Protein AF-A0A9Q8SZ50-F1 (afdb_monomer_lite)

Secondary structure (DSSP, 8-state):
---TT-TT--SS-HHHHHHHHHHHTT-HHHHHHHHHHHHHHHTT----HHHHHHHHHH-HHHHHHHHHHHHHHHS------------TT-----

InterPro domains:
  IPR006461 PLAC8 motif-containing protein [PF04749] (16-70)
  IPR006461 PLAC8 motif-containing protein [PTHR15907] (17-75)
  IPR006461 PLAC8 motif-containing protein [TIGR01571] (16-72)

pLDDT: mean 81.91, std 16.15, range [37.34, 95.44]

Structure (mmCIF, N/CA/C/O backbone):
data_AF-A0A9Q8SZ50-F1
#
_entry.id   AF-A0A9Q8SZ50-F1
#
loop_
_atom_site.group_PDB
_atom_site.id
_atom_site.type_symbol
_atom_site.label_atom_id
_atom_site.label_alt_id
_atom_site.label_comp_id
_atom_site.label_asym_id
_atom_site.label_entity_id
_atom_site.label_seq_id
_atom_site.pdbx_PDB_ins_code
_atom_site.Cartn_x
_atom_site.Cartn_y
_atom_site.Cartn_z
_atom_site.occupancy
_atom_site.B_iso_or_equiv
_atom_site.auth_seq_id
_atom_site.auth_comp_id
_atom_site.auth_asym_id
_atom_site.auth_atom_id
_atom_site.pdbx_PDB_model_num
ATOM 1 N N . MET A 1 1 ? 1.401 -0.891 12.956 1.00 61.22 1 MET A N 1
ATOM 2 C CA . MET A 1 1 ? 0.296 -0.061 12.426 1.00 61.22 1 MET A CA 1
ATOM 3 C C . MET A 1 1 ? 0.061 1.073 13.404 1.00 61.22 1 MET A C 1
ATOM 5 O O . MET A 1 1 ? 0.128 0.799 14.595 1.00 61.22 1 MET A O 1
ATOM 9 N N . ARG A 1 2 ? -0.104 2.315 12.937 1.00 68.31 2 ARG A N 1
ATOM 10 C CA . ARG A 1 2 ? -0.307 3.466 13.833 1.00 68.31 2 ARG A CA 1
ATOM 11 C C . ARG A 1 2 ? -1.711 3.468 14.415 1.00 68.31 2 ARG A C 1
ATOM 13 O O . ARG A 1 2 ? -2.599 2.834 13.849 1.00 68.31 2 ARG A O 1
ATOM 20 N N . ASP A 1 3 ? -1.862 4.167 15.532 1.00 70.69 3 ASP A N 1
ATOM 21 C CA . ASP A 1 3 ? -3.161 4.450 16.122 1.00 70.69 3 ASP A CA 1
ATOM 22 C C . ASP A 1 3 ? 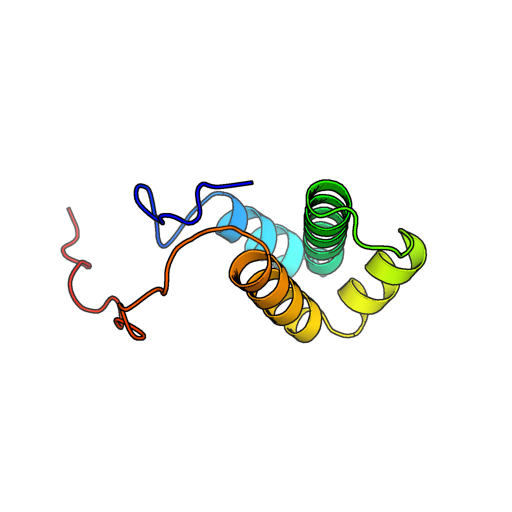-3.980 5.340 15.164 1.00 70.69 3 ASP A C 1
ATOM 24 O O . ASP A 1 3 ? -3.543 6.443 14.826 1.00 70.69 3 ASP A O 1
ATOM 28 N N . PRO A 1 4 ? -5.134 4.875 14.674 1.00 68.62 4 PRO A N 1
ATOM 29 C CA . PRO A 1 4 ? -5.999 5.635 13.780 1.00 68.62 4 PRO A CA 1
ATOM 30 C C . PRO A 1 4 ? -6.902 6.634 14.519 1.00 68.62 4 PRO A C 1
ATOM 32 O O . PRO A 1 4 ? -7.642 7.351 13.859 1.00 68.62 4 PRO A O 1
ATOM 35 N N . SER A 1 5 ? -6.797 6.771 15.852 1.00 72.38 5 SER A N 1
ATOM 36 C CA . SER A 1 5 ? -7.299 7.972 16.542 1.00 72.38 5 SER A CA 1
ATOM 37 C C . SER A 1 5 ? -6.602 9.258 16.064 1.00 72.38 5 SER A C 1
ATOM 39 O O . SER A 1 5 ? -7.052 10.355 16.388 1.00 72.38 5 SER A O 1
ATOM 41 N N . LEU A 1 6 ? -5.495 9.123 15.310 1.00 72.94 6 LEU A N 1
ATOM 42 C CA . LEU A 1 6 ? -4.663 10.212 14.789 1.00 72.94 6 LEU A CA 1
ATOM 43 C C . LEU A 1 6 ? -4.176 11.179 15.883 1.00 72.94 6 LEU A C 1
ATOM 45 O O . LEU A 1 6 ? -3.762 12.296 15.582 1.00 72.94 6 LEU A O 1
ATOM 49 N N . SER A 1 7 ? -4.179 10.739 17.145 1.00 76.56 7 SER A N 1
ATOM 50 C CA . SER A 1 7 ? -3.775 11.537 18.307 1.00 76.56 7 SER A CA 1
ATOM 51 C C . SER A 1 7 ? -2.317 12.011 18.245 1.00 76.56 7 SER A C 1
ATOM 53 O O . SER A 1 7 ? -2.012 13.092 18.738 1.00 76.56 7 SER A O 1
ATOM 55 N N . ASP A 1 8 ? -1.444 11.245 17.584 1.00 78.00 8 ASP A N 1
ATOM 56 C CA . ASP A 1 8 ? -0.036 11.575 17.306 1.00 78.00 8 ASP A CA 1
ATOM 57 C C . ASP A 1 8 ? 0.215 11.725 15.791 1.00 78.00 8 ASP A C 1
ATOM 59 O O . ASP A 1 8 ? 1.181 11.215 15.214 1.00 78.00 8 ASP A O 1
ATOM 63 N N . TYR A 1 9 ? -0.732 12.345 15.082 1.00 80.62 9 TYR A N 1
ATOM 64 C CA . TYR A 1 9 ? -0.580 12.592 13.653 1.00 80.62 9 TYR A CA 1
ATOM 65 C C . TYR A 1 9 ? 0.529 13.619 13.384 1.00 80.62 9 TYR A C 1
ATOM 67 O O . TYR A 1 9 ? 0.501 14.743 13.879 1.00 80.62 9 TYR A O 1
ATOM 75 N N . SER A 1 10 ? 1.457 13.252 12.498 1.00 82.88 10 SER A N 1
ATOM 76 C CA . SER A 1 10 ? 2.434 14.167 11.908 1.00 82.88 10 SER A CA 1
ATOM 77 C C . SER A 1 10 ? 2.299 14.174 10.378 1.00 82.88 10 SER A C 1
ATOM 79 O O . SER A 1 10 ? 2.299 13.084 9.780 1.00 82.88 10 SER A O 1
ATOM 81 N N . PRO A 1 11 ? 2.259 15.361 9.729 1.00 80.19 11 PRO A N 1
ATOM 82 C CA . PRO A 1 11 ? 2.179 15.491 8.270 1.00 80.19 11 PRO A CA 1
ATOM 83 C C . PRO A 1 11 ? 3.346 14.824 7.536 1.00 80.19 11 PRO A C 1
ATOM 85 O O . PRO A 1 11 ? 3.176 14.290 6.443 1.00 80.19 11 PRO A O 1
ATOM 88 N N . ILE A 1 12 ? 4.535 14.842 8.145 1.00 86.06 12 ILE A N 1
ATOM 89 C CA . ILE A 1 12 ? 5.735 14.184 7.630 1.00 86.06 12 ILE A CA 1
ATOM 90 C C . ILE A 1 12 ? 6.197 13.189 8.686 1.00 86.06 12 ILE A C 1
ATOM 92 O O . ILE A 1 12 ? 6.620 13.548 9.783 1.00 86.06 12 ILE A O 1
ATOM 96 N N . ASN A 1 13 ? 6.096 11.911 8.352 1.00 86.88 13 ASN A N 1
ATOM 97 C CA . ASN A 1 13 ? 6.396 10.809 9.256 1.00 86.88 13 ASN A CA 1
ATOM 98 C C . A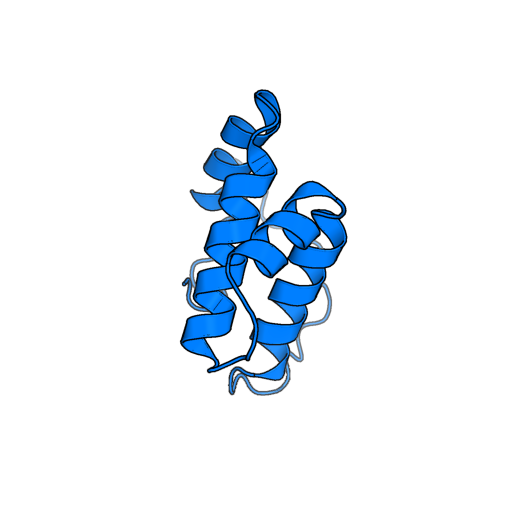SN A 1 13 ? 7.231 9.738 8.542 1.00 86.88 13 ASN A C 1
ATOM 100 O O . ASN A 1 13 ? 7.525 9.848 7.351 1.00 86.88 13 ASN A O 1
ATOM 104 N N . GLY A 1 14 ? 7.603 8.677 9.262 1.00 88.06 14 GLY A N 1
ATOM 105 C CA . GLY A 1 14 ? 8.432 7.604 8.706 1.00 88.06 14 GLY A CA 1
ATOM 106 C C . GLY A 1 14 ? 7.870 6.989 7.417 1.00 88.06 14 GLY A C 1
ATOM 107 O O . GLY A 1 14 ? 8.632 6.698 6.503 1.00 88.06 14 GLY A O 1
ATOM 108 N N . ASP A 1 15 ? 6.545 6.876 7.287 1.00 88.75 15 ASP A N 1
ATOM 109 C CA . ASP A 1 15 ? 5.925 6.329 6.071 1.00 88.75 15 ASP A CA 1
ATOM 110 C C . ASP A 1 15 ? 6.079 7.295 4.879 1.00 88.75 15 ASP A C 1
ATOM 112 O O . ASP A 1 15 ? 6.311 6.833 3.763 1.00 88.75 15 ASP A O 1
ATOM 116 N N . CYS A 1 16 ? 6.049 8.617 5.108 1.00 87.69 16 CYS A N 1
ATOM 117 C CA . CYS A 1 16 ? 6.310 9.638 4.084 1.00 87.69 16 CYS A CA 1
ATOM 118 C C . CYS A 1 16 ? 7.735 9.526 3.530 1.00 87.69 16 CYS A C 1
ATOM 120 O O . CYS A 1 16 ? 7.930 9.550 2.314 1.00 87.69 16 CYS A O 1
ATOM 122 N N . PHE A 1 17 ? 8.731 9.367 4.406 1.00 92.69 17 PHE A N 1
ATOM 123 C CA . PHE A 1 17 ? 10.121 9.182 3.984 1.00 92.69 17 PHE A CA 1
ATOM 124 C C . PHE A 1 17 ? 10.310 7.865 3.237 1.00 92.69 17 PHE A C 1
ATOM 126 O O . PHE A 1 17 ? 10.940 7.852 2.183 1.00 92.69 17 PHE A O 1
ATOM 133 N N . MET A 1 18 ? 9.726 6.773 3.735 1.00 92.12 18 MET A N 1
ATOM 134 C CA . MET A 1 18 ? 9.843 5.456 3.106 1.00 92.12 18 MET A CA 1
ATOM 135 C C . MET A 1 18 ? 9.228 5.437 1.708 1.00 92.12 18 MET A C 1
ATOM 137 O O . MET A 1 18 ? 9.872 4.975 0.767 1.00 92.12 18 MET A O 1
ATOM 141 N N . ILE A 1 19 ? 8.015 5.975 1.542 1.00 90.94 19 ILE A N 1
ATOM 142 C CA . ILE A 1 19 ? 7.366 5.995 0.229 1.00 90.94 19 ILE A CA 1
ATOM 143 C C . ILE A 1 19 ? 8.048 6.969 -0.733 1.00 90.94 19 ILE A C 1
ATOM 145 O O . ILE A 1 19 ? 8.179 6.649 -1.911 1.00 90.94 19 ILE A O 1
ATOM 149 N N . SER A 1 20 ? 8.557 8.105 -0.243 1.00 92.44 20 SER A N 1
ATOM 150 C CA . SER A 1 20 ? 9.298 9.065 -1.072 1.00 92.44 20 SER A CA 1
ATOM 151 C C . SER A 1 20 ? 10.643 8.497 -1.526 1.00 92.44 20 SER A C 1
ATOM 153 O O . SER A 1 20 ? 10.971 8.556 -2.710 1.00 92.44 20 SER A O 1
ATOM 155 N N . ALA A 1 21 ? 11.411 7.893 -0.614 1.00 94.62 21 ALA A N 1
ATOM 156 C CA . ALA A 1 21 ? 12.716 7.312 -0.920 1.00 94.62 21 ALA A CA 1
ATOM 157 C C . ALA A 1 21 ? 12.593 6.115 -1.873 1.00 94.62 21 ALA A C 1
ATOM 159 O O . ALA A 1 21 ? 13.262 6.075 -2.904 1.00 94.62 21 ALA A O 1
ATOM 160 N N . LEU A 1 22 ? 11.698 5.167 -1.573 1.00 93.56 22 LEU A N 1
ATOM 161 C CA . LEU A 1 22 ? 11.477 3.999 -2.428 1.00 93.56 22 LEU A CA 1
ATOM 162 C C . LEU A 1 22 ? 10.806 4.386 -3.749 1.00 93.56 22 LEU A C 1
ATOM 164 O O . LEU A 1 22 ? 11.143 3.832 -4.792 1.00 93.56 22 LEU A O 1
ATOM 168 N N . GLY A 1 23 ? 9.895 5.360 -3.736 1.00 92.50 23 GLY A N 1
ATOM 169 C CA . GLY A 1 23 ? 9.270 5.903 -4.941 1.00 92.50 23 GLY A CA 1
ATOM 170 C C . GLY A 1 23 ? 10.274 6.558 -5.890 1.00 92.50 23 GLY A C 1
ATOM 171 O O . GLY A 1 23 ? 10.199 6.326 -7.093 1.00 92.50 23 GLY A O 1
ATOM 172 N N . SER A 1 24 ? 11.268 7.278 -5.358 1.00 93.75 24 SER A N 1
ATOM 173 C CA . SER A 1 24 ? 12.306 7.959 -6.156 1.00 93.75 24 SER A CA 1
ATOM 174 C C . SER A 1 24 ? 13.163 7.005 -6.998 1.00 93.75 24 SER A C 1
ATOM 176 O O . SER A 1 24 ? 13.742 7.420 -7.996 1.00 93.75 24 SER A O 1
ATOM 178 N N . ILE A 1 25 ? 13.221 5.724 -6.622 1.00 95.44 25 ILE A N 1
ATOM 179 C CA . ILE A 1 25 ? 13.933 4.663 -7.355 1.00 95.44 25 ILE A CA 1
ATOM 180 C C . ILE A 1 25 ? 12.981 3.644 -8.007 1.00 95.44 25 ILE A C 1
ATOM 182 O O . ILE A 1 25 ? 13.411 2.568 -8.414 1.00 95.44 25 ILE A O 1
ATOM 186 N N . GLY A 1 26 ? 11.680 3.948 -8.090 1.00 90.94 26 GLY A N 1
ATOM 187 C CA . GLY A 1 26 ? 10.673 3.075 -8.709 1.00 90.94 26 GLY A CA 1
ATOM 188 C C . GLY A 1 26 ? 10.284 1.840 -7.884 1.00 90.94 26 GLY A C 1
ATOM 189 O O . GLY A 1 26 ? 9.600 0.950 -8.384 1.00 90.94 26 GLY A O 1
ATOM 190 N N . LEU A 1 27 ? 10.681 1.777 -6.611 1.00 94.50 27 LEU A N 1
ATOM 191 C CA . LEU A 1 27 ? 10.427 0.661 -5.691 1.00 94.50 27 LEU A CA 1
ATOM 192 C C . LEU A 1 27 ? 9.313 0.939 -4.671 1.00 94.50 27 LEU A C 1
ATOM 194 O O . LEU A 1 27 ? 9.109 0.151 -3.749 1.00 94.50 27 LEU A O 1
ATOM 198 N N . GLY A 1 28 ? 8.557 2.031 -4.821 1.00 92.69 28 GLY A N 1
ATOM 199 C CA . GLY A 1 28 ? 7.465 2.385 -3.902 1.00 92.69 28 GLY A CA 1
ATOM 200 C C . GLY A 1 28 ? 6.408 1.281 -3.749 1.00 92.69 28 GLY A C 1
ATOM 201 O O . GLY A 1 28 ? 5.863 1.082 -2.663 1.00 92.69 28 GLY A O 1
ATOM 202 N N . TRP A 1 29 ? 6.181 0.491 -4.802 1.00 92.69 29 TRP A N 1
ATOM 203 C CA . TRP A 1 29 ? 5.256 -0.644 -4.792 1.00 92.69 29 TRP A CA 1
ATOM 204 C C . TRP A 1 29 ? 5.637 -1.737 -3.778 1.00 92.69 29 TRP A C 1
ATOM 206 O O . TRP A 1 29 ? 4.747 -2.406 -3.256 1.00 92.69 29 TRP A O 1
ATOM 216 N N . LEU A 1 30 ? 6.925 -1.900 -3.438 1.00 93.94 30 LEU A N 1
ATOM 217 C CA . LEU A 1 30 ? 7.370 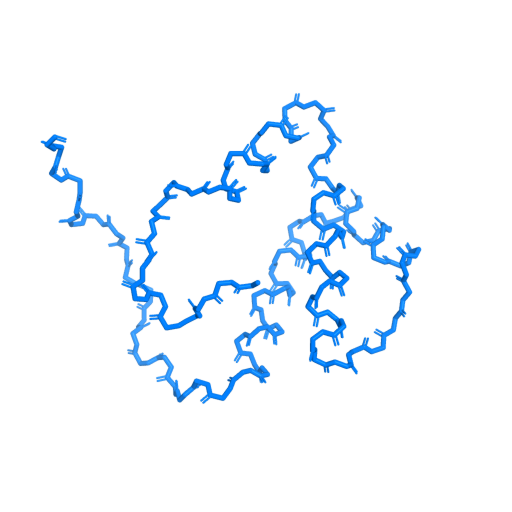-2.859 -2.415 1.00 93.94 30 LEU A CA 1
ATOM 218 C C . LEU A 1 30 ? 6.873 -2.463 -1.025 1.00 93.94 30 LEU A C 1
ATOM 220 O O . LEU A 1 30 ? 6.467 -3.311 -0.229 1.00 93.94 30 LEU A O 1
ATOM 224 N N . PHE A 1 31 ? 6.898 -1.166 -0.729 1.00 94.56 31 PHE A N 1
ATOM 225 C CA . PHE A 1 31 ? 6.389 -0.645 0.533 1.00 94.56 31 PHE A CA 1
ATOM 226 C C . PHE A 1 31 ? 4.871 -0.816 0.626 1.00 94.56 31 PHE A C 1
ATOM 228 O O . PHE A 1 31 ? 4.361 -1.291 1.640 1.00 94.56 31 PHE A O 1
ATOM 235 N N . LEU A 1 32 ? 4.165 -0.502 -0.462 1.00 93.81 32 LEU A N 1
ATOM 236 C CA . LEU A 1 32 ? 2.719 -0.689 -0.584 1.00 93.81 32 LEU A CA 1
ATOM 237 C C . LEU A 1 32 ? 2.307 -2.154 -0.422 1.00 93.81 32 LEU A C 1
ATOM 239 O O . LEU A 1 32 ? 1.412 -2.439 0.369 1.00 93.81 32 LEU A O 1
ATOM 243 N N . MET A 1 33 ? 3.005 -3.082 -1.081 1.00 94.88 33 MET A N 1
ATOM 244 C CA . MET A 1 33 ? 2.747 -4.519 -0.958 1.00 94.88 33 MET A CA 1
ATOM 245 C C . MET A 1 33 ? 2.899 -5.002 0.487 1.00 94.88 33 MET A C 1
ATOM 247 O O . MET A 1 33 ? 2.035 -5.722 0.986 1.00 94.88 33 MET A O 1
ATOM 251 N N . ASN A 1 34 ? 3.953 -4.573 1.186 1.00 94.50 34 ASN A N 1
ATOM 252 C CA . ASN A 1 34 ? 4.139 -4.935 2.592 1.00 94.50 34 ASN A CA 1
ATOM 253 C C . ASN A 1 34 ? 3.003 -4.399 3.472 1.00 94.50 34 ASN A C 1
ATOM 255 O O . ASN A 1 34 ? 2.412 -5.159 4.237 1.00 94.50 34 ASN A O 1
ATOM 259 N N . LYS A 1 35 ? 2.634 -3.121 3.315 1.00 93.38 35 LYS A N 1
ATOM 260 C CA . LYS A 1 35 ? 1.518 -2.519 4.065 1.00 93.38 35 LYS A CA 1
ATOM 261 C C . LYS A 1 35 ? 0.193 -3.237 3.794 1.00 93.38 35 LYS A C 1
ATOM 263 O O . LYS A 1 35 ? -0.568 -3.463 4.732 1.00 93.38 35 LYS A O 1
ATOM 268 N N . ARG A 1 36 ? -0.052 -3.649 2.546 1.00 94.31 36 ARG A N 1
ATOM 269 C CA . ARG A 1 36 ? -1.224 -4.448 2.159 1.00 94.31 36 ARG A CA 1
ATOM 270 C C . ARG A 1 36 ? -1.259 -5.777 2.890 1.00 94.31 36 ARG A C 1
ATOM 272 O O . ARG A 1 36 ? -2.272 -6.131 3.488 1.00 94.31 36 ARG A O 1
ATOM 279 N N . GLY A 1 37 ? -0.133 -6.487 2.882 1.00 94.31 37 GLY A N 1
ATOM 280 C CA . GLY A 1 37 ? 0.016 -7.756 3.583 1.00 94.31 37 GLY A CA 1
ATOM 281 C C . GLY A 1 37 ? -0.232 -7.625 5.087 1.00 94.31 37 GLY A C 1
ATOM 282 O O . GLY A 1 37 ? -0.905 -8.476 5.665 1.00 94.31 37 GLY A O 1
ATOM 283 N N . ASP A 1 38 ? 0.258 -6.555 5.715 1.00 93.62 38 ASP A N 1
ATOM 284 C CA . ASP A 1 38 ? 0.047 -6.291 7.143 1.00 93.62 38 ASP A CA 1
ATOM 285 C C . ASP A 1 38 ? -1.428 -6.038 7.480 1.00 93.62 38 ASP A C 1
ATOM 287 O O . ASP A 1 38 ? -1.942 -6.608 8.444 1.00 93.62 38 ASP A O 1
ATOM 291 N N . ILE A 1 39 ? -2.126 -5.226 6.677 1.00 92.88 39 ILE A N 1
ATOM 292 C CA . ILE A 1 39 ? -3.565 -4.956 6.836 1.00 92.88 39 ILE A CA 1
ATOM 293 C C . ILE A 1 39 ? -4.361 -6.251 6.678 1.00 92.88 39 ILE A C 1
ATOM 295 O O . ILE A 1 39 ? -5.163 -6.596 7.549 1.00 92.88 39 ILE A O 1
ATOM 299 N N . ARG A 1 40 ? -4.080 -7.022 5.622 1.00 94.44 40 ARG A N 1
ATOM 300 C CA . ARG A 1 40 ? -4.750 -8.300 5.375 1.00 94.44 40 ARG A CA 1
ATOM 301 C C . ARG A 1 40 ? -4.554 -9.288 6.519 1.00 94.44 40 ARG A C 1
ATOM 303 O O . ARG A 1 40 ? -5.518 -9.907 6.958 1.00 94.44 40 ARG A O 1
ATOM 310 N N . LYS A 1 41 ? -3.327 -9.412 7.036 1.00 93.44 41 LYS A N 1
ATOM 311 C CA . LYS A 1 41 ? -3.031 -10.266 8.196 1.00 93.44 41 LYS A CA 1
ATOM 312 C C . LYS A 1 41 ? -3.761 -9.790 9.449 1.00 93.44 41 LYS A C 1
ATOM 314 O O . LYS A 1 41 ? -4.311 -10.621 10.161 1.00 93.44 41 LYS A O 1
ATOM 319 N N . LYS A 1 42 ? -3.788 -8.477 9.706 1.00 90.56 42 LYS A N 1
ATOM 320 C CA . LYS A 1 42 ? -4.435 -7.897 10.892 1.00 90.56 42 LYS A CA 1
ATOM 321 C C . LYS A 1 42 ? -5.941 -8.146 10.912 1.00 90.56 42 LYS A C 1
ATOM 323 O O . LYS A 1 42 ? -6.479 -8.488 11.957 1.00 90.56 42 LYS A O 1
ATOM 328 N N . PHE A 1 43 ? -6.614 -7.954 9.782 1.00 91.00 43 PHE A N 1
ATOM 329 C CA . PHE A 1 43 ? -8.070 -8.084 9.691 1.00 91.00 43 PHE A CA 1
ATOM 330 C C . PHE A 1 43 ? -8.533 -9.445 9.160 1.00 91.00 43 PHE A C 1
ATOM 332 O O . PHE A 1 43 ? -9.702 -9.592 8.811 1.00 91.00 43 PHE A O 1
ATOM 339 N N . HIS A 1 44 ? -7.630 -10.428 9.079 1.00 92.62 44 HIS A N 1
ATOM 340 C CA . HIS A 1 44 ? -7.911 -11.770 8.563 1.00 92.62 44 HIS A CA 1
ATOM 341 C C . HIS A 1 44 ? -8.574 -11.766 7.168 1.00 92.62 44 HIS A C 1
ATOM 343 O O . HIS A 1 44 ? -9.497 -12.529 6.898 1.00 92.62 44 HIS A O 1
ATOM 349 N N . ILE A 1 45 ? -8.095 -10.896 6.273 1.00 92.62 45 ILE A N 1
ATOM 350 C CA . ILE A 1 45 ? -8.594 -10.763 4.898 1.00 92.62 45 ILE A CA 1
ATOM 351 C C . ILE A 1 45 ? -7.875 -11.770 3.992 1.00 92.62 45 ILE A C 1
ATOM 353 O O . ILE A 1 45 ? -6.639 -11.811 3.907 1.00 92.62 45 ILE A O 1
ATOM 357 N N . GLU A 1 46 ? -8.655 -12.570 3.268 1.00 93.75 46 GLU A N 1
ATOM 358 C CA . GLU A 1 46 ? -8.144 -13.551 2.309 1.00 93.75 46 GLU A CA 1
ATOM 359 C C . GLU A 1 46 ? -7.324 -12.911 1.173 1.00 93.75 46 GLU A C 1
ATOM 361 O O . GLU A 1 46 ? -7.402 -11.714 0.897 1.00 93.75 46 GLU A O 1
ATOM 366 N N . GLY A 1 47 ? -6.469 -13.714 0.535 1.00 90.44 47 GLY A N 1
ATOM 367 C CA . GLY A 1 47 ? -5.592 -13.282 -0.561 1.00 90.44 47 GLY A CA 1
ATOM 368 C C . GLY A 1 47 ? -4.168 -13.837 -0.460 1.00 90.44 47 GLY A C 1
ATOM 369 O O . GLY A 1 47 ? -3.837 -14.608 0.444 1.00 90.44 47 GLY A O 1
ATOM 370 N N . SER A 1 48 ? -3.293 -13.409 -1.368 1.00 92.50 48 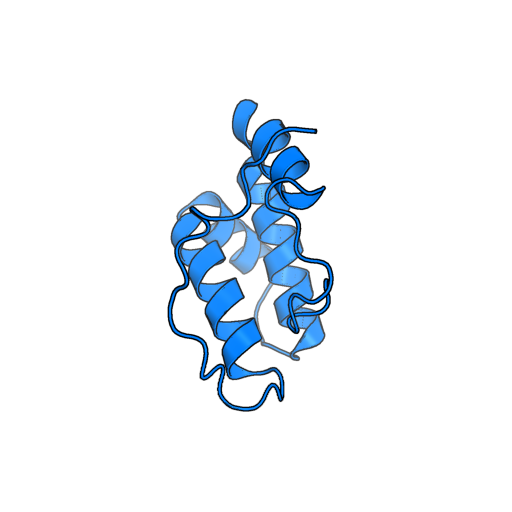SER A N 1
ATOM 371 C CA . SER A 1 48 ? -1.933 -13.942 -1.499 1.00 92.50 48 SER A CA 1
ATOM 372 C C . SER A 1 48 ? -0.886 -12.842 -1.665 1.00 92.50 48 SER A C 1
ATOM 374 O O . SER A 1 48 ? -1.174 -11.771 -2.189 1.00 92.50 48 SER A O 1
ATOM 376 N N . THR A 1 49 ? 0.359 -13.139 -1.285 1.00 91.19 49 THR A N 1
ATOM 377 C CA . THR A 1 49 ? 1.500 -12.228 -1.481 1.00 91.19 49 THR A CA 1
ATOM 378 C C . THR A 1 49 ? 1.734 -11.902 -2.958 1.00 91.19 49 THR A C 1
ATOM 380 O O . THR A 1 49 ? 2.073 -10.772 -3.290 1.00 91.19 49 THR A O 1
ATOM 383 N N . CYS A 1 50 ? 1.518 -12.869 -3.858 1.00 92.62 50 CYS A N 1
ATOM 384 C CA . CYS A 1 50 ? 1.602 -12.641 -5.303 1.00 92.62 50 CYS A CA 1
ATOM 385 C C . CYS A 1 50 ? 0.517 -11.659 -5.774 1.00 92.62 50 CYS A C 1
ATOM 387 O O . CYS A 1 50 ? 0.816 -10.707 -6.489 1.00 92.62 50 CYS A O 1
ATOM 389 N N . GLY A 1 51 ? -0.723 -11.827 -5.300 1.00 90.81 51 GLY A N 1
ATOM 390 C CA . GLY A 1 51 ? -1.803 -10.878 -5.567 1.00 90.81 51 GLY A CA 1
ATOM 391 C C . GLY A 1 51 ? -1.476 -9.476 -5.056 1.00 90.81 51 GLY A C 1
ATOM 392 O O . GLY A 1 51 ? -1.598 -8.508 -5.800 1.00 90.81 51 GLY A O 1
ATOM 393 N N . ASP A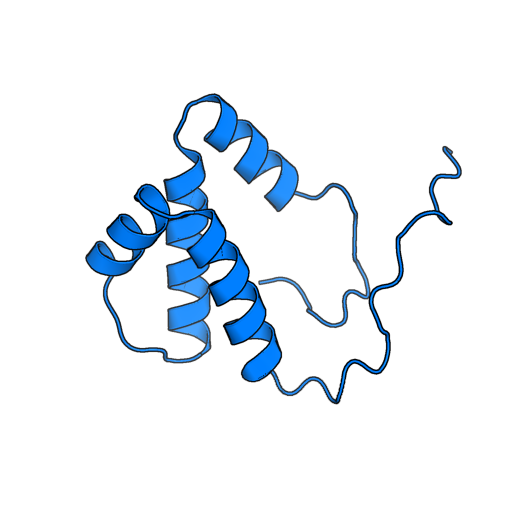 1 52 ? -0.979 -9.364 -3.824 1.00 91.81 52 ASP A N 1
ATOM 394 C CA . ASP A 1 52 ? -0.603 -8.074 -3.240 1.00 91.81 52 ASP A CA 1
ATOM 395 C C . ASP A 1 52 ? 0.534 -7.400 -4.016 1.00 91.81 52 ASP A C 1
ATOM 397 O O . ASP A 1 52 ? 0.508 -6.184 -4.201 1.00 91.81 52 ASP A O 1
ATOM 401 N N . CYS A 1 53 ? 1.497 -8.177 -4.520 1.00 93.25 53 CYS A N 1
ATOM 402 C CA . CYS A 1 53 ? 2.563 -7.701 -5.400 1.00 93.25 53 CYS A CA 1
ATOM 403 C C . CYS A 1 53 ? 1.989 -7.107 -6.691 1.00 93.25 53 CYS A C 1
ATOM 405 O O . CYS A 1 53 ? 2.279 -5.956 -7.022 1.00 93.25 53 CYS A O 1
ATOM 407 N N . CYS A 1 54 ? 1.117 -7.852 -7.376 1.00 94.31 54 CYS A N 1
ATOM 408 C CA . CYS A 1 54 ? 0.533 -7.410 -8.635 1.00 94.31 54 CYS A CA 1
ATOM 409 C C . CYS A 1 54 ? -0.316 -6.144 -8.465 1.00 94.31 54 CYS A C 1
ATOM 411 O O . CYS A 1 54 ? -0.141 -5.160 -9.178 1.00 94.31 54 CYS A O 1
ATOM 413 N N . VAL A 1 55 ? -1.214 -6.092 -7.486 1.00 93.69 55 VAL A N 1
ATOM 414 C CA . VAL A 1 55 ? -2.050 -4.891 -7.344 1.00 93.69 55 VAL A CA 1
ATOM 415 C C . VAL A 1 55 ? -1.193 -3.679 -6.935 1.00 93.69 55 VAL A C 1
ATOM 417 O O . VAL A 1 55 ? -1.388 -2.588 -7.469 1.00 93.69 55 VAL A O 1
ATOM 420 N N . SER A 1 56 ? -0.179 -3.873 -6.079 1.00 94.31 56 SER A N 1
ATOM 421 C CA . SER A 1 56 ? 0.737 -2.802 -5.636 1.00 94.31 56 SER A CA 1
ATOM 422 C C . SER A 1 56 ? 1.630 -2.255 -6.742 1.00 94.31 56 SER A C 1
ATOM 424 O O . SER A 1 56 ? 1.929 -1.062 -6.735 1.00 94.31 56 SER A O 1
ATOM 426 N N . PHE A 1 57 ? 2.052 -3.099 -7.685 1.00 93.50 57 PHE A N 1
ATOM 427 C CA . PHE A 1 57 ? 2.870 -2.680 -8.822 1.00 93.50 57 PHE A CA 1
ATOM 428 C C . PHE A 1 57 ? 2.040 -1.985 -9.909 1.00 93.50 57 PHE A C 1
ATOM 430 O O . PHE A 1 57 ? 2.426 -0.922 -10.387 1.00 93.50 57 PHE A O 1
ATOM 437 N N . TRP A 1 58 ? 0.892 -2.558 -10.287 1.00 94.75 58 TRP A N 1
ATOM 438 C CA . TRP A 1 58 ? 0.095 -2.061 -11.414 1.00 94.75 58 TRP A CA 1
ATOM 439 C C . TRP A 1 58 ? -0.837 -0.896 -11.055 1.00 94.75 58 TRP A C 1
ATOM 441 O O . TRP A 1 58 ? -1.075 -0.038 -11.902 1.00 94.75 58 TRP A O 1
ATOM 451 N N . CYS A 1 59 ? -1.372 -0.839 -9.830 1.00 94.75 59 CYS A N 1
ATOM 452 C CA . CYS A 1 59 ? -2.199 0.284 -9.377 1.00 94.75 59 CYS A CA 1
ATOM 453 C C . CYS A 1 59 ? -1.915 0.658 -7.908 1.00 94.75 59 CYS A C 1
ATOM 455 O O . CYS A 1 59 ? -2.718 0.367 -7.015 1.00 94.75 59 CYS A O 1
ATOM 457 N N . PRO A 1 60 ? -0.799 1.354 -7.629 1.00 90.88 60 PRO A N 1
ATOM 458 C CA . PRO A 1 60 ? -0.442 1.751 -6.268 1.00 90.88 60 PRO A CA 1
ATOM 459 C C . PRO A 1 60 ? -1.470 2.691 -5.611 1.00 90.88 60 PRO A C 1
ATOM 461 O O . PRO A 1 60 ? -1.702 2.595 -4.407 1.00 90.88 60 PRO A O 1
ATOM 464 N N . CYS A 1 61 ? -2.135 3.571 -6.370 1.00 92.44 61 CYS A N 1
ATOM 465 C CA . CYS A 1 61 ? -3.168 4.461 -5.823 1.00 92.44 61 CYS A CA 1
ATOM 466 C C . CYS A 1 61 ? -4.436 3.703 -5.400 1.00 92.44 61 CYS A C 1
ATOM 468 O O . CYS A 1 61 ? -4.980 3.983 -4.334 1.00 92.44 61 CYS A O 1
ATOM 470 N N . CYS A 1 62 ? -4.862 2.699 -6.178 1.00 94.25 62 CYS A N 1
ATOM 471 C CA . CYS A 1 62 ? -5.974 1.821 -5.812 1.00 94.25 62 CYS A CA 1
ATOM 472 C C . CYS A 1 62 ? -5.692 1.118 -4.479 1.00 94.25 62 CYS A C 1
ATOM 474 O O . CYS A 1 62 ? -6.572 0.976 -3.637 1.00 94.25 62 CYS A O 1
ATOM 476 N N . VAL A 1 63 ? -4.442 0.689 -4.293 1.00 94.62 63 VAL A N 1
ATOM 477 C CA . VAL A 1 63 ? -3.979 -0.006 -3.090 1.00 94.62 63 VAL A CA 1
ATOM 478 C C . VAL A 1 63 ? -4.000 0.921 -1.882 1.00 94.62 63 VAL A C 1
ATOM 480 O O . VAL A 1 63 ? -4.500 0.513 -0.842 1.00 94.62 63 VAL A O 1
ATOM 483 N N . LEU A 1 64 ? -3.539 2.169 -2.021 1.00 92.06 64 LEU A N 1
ATOM 484 C CA . LEU A 1 64 ? -3.618 3.167 -0.947 1.00 92.06 64 LEU A CA 1
ATOM 485 C C . LEU A 1 64 ? -5.056 3.404 -0.477 1.00 92.06 64 LEU A C 1
ATOM 487 O O . LEU A 1 64 ? -5.320 3.319 0.717 1.00 92.06 64 LEU A O 1
ATOM 491 N N . ILE A 1 65 ? -5.978 3.641 -1.412 1.00 92.62 65 ILE A N 1
ATOM 492 C CA . ILE A 1 65 ? -7.393 3.874 -1.090 1.00 92.62 65 ILE A CA 1
ATOM 493 C C . ILE A 1 65 ? -8.010 2.622 -0.456 1.00 92.62 65 ILE A C 1
ATOM 495 O O . ILE A 1 65 ? -8.727 2.707 0.535 1.00 92.62 65 ILE A O 1
ATOM 499 N N . GLN A 1 66 ? -7.711 1.436 -0.996 1.00 92.31 66 GLN A N 1
ATOM 500 C CA . GLN A 1 66 ? -8.199 0.181 -0.430 1.00 92.31 66 GLN A CA 1
ATOM 501 C C . GLN A 1 66 ? -7.690 -0.034 0.999 1.00 92.31 66 GLN A C 1
ATOM 503 O O . GLN A 1 66 ? -8.457 -0.479 1.847 1.00 92.31 66 GLN A O 1
ATOM 508 N N . HIS A 1 67 ? -6.425 0.292 1.276 1.00 91.44 67 HIS A N 1
ATOM 509 C CA . HIS A 1 67 ? -5.883 0.230 2.629 1.00 91.44 67 HIS A CA 1
ATOM 510 C C . HIS A 1 67 ? -6.671 1.128 3.568 1.00 91.44 67 HIS A C 1
ATOM 512 O O . HIS A 1 67 ? -7.112 0.655 4.605 1.00 91.44 67 HIS A O 1
ATOM 518 N N . GLU A 1 68 ? -6.867 2.393 3.204 1.00 88.25 68 GLU A N 1
ATOM 519 C CA . GLU A 1 68 ? -7.613 3.346 4.026 1.00 88.25 68 GLU A CA 1
ATOM 520 C C . GLU A 1 68 ? -9.030 2.841 4.317 1.00 88.25 68 GLU A C 1
ATOM 522 O O . GLU A 1 68 ? -9.388 2.693 5.482 1.00 88.25 68 GLU A O 1
ATOM 527 N N . ASN A 1 69 ? -9.768 2.428 3.285 1.00 89.56 69 ASN A N 1
ATOM 528 C CA . ASN A 1 69 ? -11.129 1.910 3.424 1.00 89.56 69 ASN A CA 1
ATOM 529 C C . ASN A 1 69 ? -11.209 0.632 4.275 1.00 89.56 69 ASN A C 1
ATOM 531 O O . ASN A 1 69 ? -12.152 0.452 5.043 1.00 89.56 69 ASN A O 1
ATOM 535 N N . GLU A 1 70 ? -10.252 -0.292 4.133 1.00 90.56 70 GLU A N 1
ATOM 536 C CA . GLU A 1 70 ? -10.222 -1.524 4.932 1.00 90.56 70 GLU A CA 1
ATOM 537 C C . GLU A 1 70 ? -9.887 -1.243 6.394 1.00 90.56 70 GLU A C 1
ATOM 539 O O . GLU A 1 70 ? -10.426 -1.907 7.277 1.00 90.56 70 GLU A O 1
ATOM 544 N N . VAL A 1 71 ? -9.015 -0.269 6.659 1.00 88.12 71 VAL A N 1
ATOM 545 C CA . VAL A 1 71 ? -8.704 0.164 8.020 1.00 88.12 71 VAL A CA 1
ATOM 546 C C . VAL A 1 71 ? -9.901 0.879 8.628 1.00 88.12 71 VAL A C 1
ATOM 548 O O . VAL A 1 71 ? -10.344 0.498 9.706 1.00 88.12 71 VAL A O 1
ATOM 551 N N . GLU A 1 72 ? -10.455 1.872 7.947 1.00 84.25 72 GLU A N 1
ATOM 552 C CA . GLU A 1 72 ? -11.601 2.633 8.437 1.00 84.25 72 GLU A CA 1
ATOM 553 C C . GLU A 1 72 ? -12.815 1.724 8.664 1.00 84.25 72 GLU A C 1
ATOM 555 O O . GLU A 1 72 ? -13.376 1.700 9.754 1.00 84.25 72 GLU A O 1
ATOM 560 N N . GLY A 1 73 ? -13.173 0.897 7.680 1.00 86.25 73 GLY A N 1
ATOM 561 C CA . GLY A 1 73 ? -14.384 0.081 7.739 1.00 86.25 73 GLY A CA 1
ATOM 562 C C . GLY A 1 73 ? -14.321 -1.122 8.684 1.00 86.25 73 GLY A C 1
ATOM 563 O O . GLY A 1 73 ? -15.361 -1.706 8.981 1.00 86.25 73 GLY A O 1
ATOM 564 N N . ARG A 1 74 ? -13.130 -1.547 9.127 1.00 86.12 74 ARG A N 1
ATOM 565 C CA . ARG A 1 74 ? -12.963 -2.758 9.961 1.00 86.12 74 ARG A CA 1
ATOM 566 C C . ARG A 1 74 ? -12.433 -2.487 11.351 1.00 86.12 74 ARG A C 1
ATOM 568 O O . ARG A 1 74 ? -12.339 -3.422 12.146 1.00 86.12 74 ARG A O 1
ATOM 575 N N . THR A 1 75 ? -12.037 -1.257 11.638 1.00 83.00 75 THR A N 1
ATOM 576 C CA . THR A 1 75 ? -11.619 -0.913 12.986 1.00 83.00 75 THR A CA 1
ATOM 577 C C . THR A 1 75 ? -12.756 -0.180 13.685 1.00 83.00 75 THR A C 1
ATOM 579 O O . THR A 1 75 ? -13.419 0.650 13.081 1.00 83.00 75 THR A O 1
ATOM 582 N N . ASP A 1 76 ? -12.997 -0.529 14.948 1.00 67.69 76 ASP A N 1
ATOM 583 C CA . ASP A 1 76 ? -14.183 -0.163 15.742 1.00 67.69 76 ASP A CA 1
ATOM 584 C C . ASP A 1 76 ? -14.182 1.314 16.197 1.00 67.69 76 ASP A C 1
ATOM 586 O O . ASP A 1 76 ? -14.650 1.670 17.280 1.00 67.69 76 ASP A O 1
ATOM 590 N N . TYR A 1 77 ? -13.586 2.197 15.393 1.00 60.00 77 TYR A N 1
ATOM 591 C CA . TYR A 1 77 ? -13.647 3.628 15.631 1.00 60.00 77 TYR A CA 1
ATOM 592 C C . TYR A 1 77 ? -15.071 4.059 15.318 1.00 60.00 77 TYR A C 1
ATOM 594 O O . TYR A 1 77 ? -15.542 3.936 14.189 1.00 60.00 77 TYR A O 1
ATOM 602 N N . GLY A 1 78 ? -15.773 4.536 16.347 1.00 56.78 78 GLY A N 1
ATOM 603 C CA . GLY A 1 78 ? -17.058 5.202 16.174 1.00 56.78 78 GLY A CA 1
ATOM 604 C C . GLY A 1 78 ? -16.976 6.271 15.075 1.00 56.78 78 GLY A C 1
ATOM 605 O O . GLY A 1 78 ? -15.879 6.722 14.740 1.00 56.78 78 GLY A O 1
ATOM 606 N N . PRO A 1 79 ? -18.119 6.683 14.504 1.00 51.62 79 PRO A N 1
ATOM 607 C CA . PRO A 1 79 ? -18.158 7.523 13.312 1.00 51.62 79 PRO A CA 1
ATOM 608 C C . PRO A 1 79 ? -17.209 8.713 13.454 1.00 51.62 79 PRO A C 1
ATOM 610 O O . PRO A 1 79 ? -17.383 9.532 14.366 1.00 51.62 79 PRO A O 1
ATOM 613 N N . ILE A 1 80 ? -16.223 8.807 12.554 1.00 58.47 80 ILE A N 1
ATOM 614 C CA . ILE A 1 80 ? -15.380 9.992 12.413 1.00 58.47 80 ILE A CA 1
ATOM 615 C C . ILE A 1 80 ? -16.313 11.128 11.974 1.00 58.47 80 ILE A C 1
ATOM 617 O O . ILE A 1 80 ? -16.577 11.341 10.798 1.00 58.47 80 ILE A O 1
ATOM 621 N N . ASN A 1 81 ? -16.883 11.837 12.952 1.00 54.53 81 ASN A N 1
ATOM 622 C CA . ASN A 1 81 ? -17.734 13.013 12.736 1.00 54.53 81 ASN A CA 1
ATOM 623 C C . ASN A 1 81 ? -16.917 14.242 12.312 1.00 54.53 81 ASN A C 1
ATOM 625 O O . ASN A 1 81 ? -17.469 15.307 12.037 1.00 54.53 81 ASN A O 1
ATOM 629 N N . THR A 1 82 ? -15.596 14.105 12.253 1.00 52.88 82 THR A N 1
ATOM 630 C CA . THR A 1 82 ? -14.696 15.129 11.748 1.00 52.88 82 THR A CA 1
ATOM 631 C C . THR A 1 82 ? -14.604 14.963 10.235 1.00 52.88 82 THR A C 1
ATOM 633 O O . THR A 1 82 ? -13.854 14.126 9.742 1.00 52.88 82 THR A O 1
ATOM 636 N N . GLY A 1 83 ? -15.388 15.744 9.485 1.00 52.97 83 GLY A N 1
ATOM 637 C CA . GLY A 1 83 ? -15.215 15.855 8.032 1.00 52.97 83 GLY A CA 1
ATOM 638 C C . GLY A 1 83 ? -13.784 16.271 7.659 1.00 52.97 83 GLY A C 1
ATOM 639 O O . GLY A 1 83 ? -13.020 16.685 8.530 1.00 52.97 83 GLY A O 1
ATOM 640 N N . TYR A 1 84 ? -13.418 16.185 6.373 1.00 52.31 84 TYR A N 1
ATOM 641 C CA . TYR A 1 84 ? -12.090 16.581 5.879 1.00 52.31 84 TYR A CA 1
ATOM 642 C C . TYR A 1 84 ? -11.701 17.982 6.388 1.00 52.31 84 TYR A C 1
ATOM 644 O O . TYR A 1 84 ? -12.157 19.000 5.867 1.00 52.31 84 TYR A O 1
ATOM 652 N N . GLN A 1 85 ? -10.865 18.042 7.427 1.00 55.75 85 GLN A N 1
ATOM 653 C CA . GLN A 1 85 ? -10.273 19.283 7.906 1.00 55.75 85 GLN A CA 1
ATOM 654 C C . GLN A 1 85 ? -8.997 19.511 7.103 1.00 55.75 85 GLN A C 1
ATOM 656 O O . GLN A 1 85 ? -7.969 18.879 7.348 1.00 55.75 85 GLN A O 1
ATOM 661 N N . SER A 1 86 ? -9.051 20.419 6.126 1.00 48.91 86 SER A N 1
ATOM 662 C CA . SER A 1 86 ? -7.841 20.891 5.455 1.00 48.91 86 SER A CA 1
ATOM 663 C C . SER A 1 86 ? -6.902 21.485 6.506 1.00 48.91 86 SER A C 1
ATOM 665 O O . SER A 1 86 ? -7.259 22.460 7.170 1.00 48.91 86 SER A O 1
ATOM 667 N N . GLN A 1 87 ? -5.710 20.908 6.658 1.00 54.94 87 GLN A N 1
ATOM 668 C CA . GLN A 1 87 ? -4.716 21.251 7.684 1.00 54.94 87 GLN A CA 1
ATOM 669 C C . GLN A 1 87 ? -4.004 22.594 7.428 1.00 54.94 87 GLN A C 1
ATOM 671 O O . GLN A 1 87 ? -2.789 22.706 7.554 1.00 54.94 87 GLN A O 1
ATOM 676 N N . ALA A 1 88 ? -4.746 23.638 7.062 1.00 54.16 88 ALA A N 1
ATOM 677 C CA . ALA A 1 88 ? -4.201 24.967 6.802 1.00 54.16 88 ALA A CA 1
ATOM 678 C C . ALA A 1 88 ? -3.819 25.741 8.082 1.00 54.16 88 ALA A C 1
ATOM 680 O O . ALA A 1 88 ? -3.234 26.812 7.974 1.00 54.16 88 ALA A O 1
ATOM 681 N N . GLN A 1 89 ? -4.131 25.239 9.286 1.00 53.72 89 GLN A N 1
ATOM 682 C CA . GLN A 1 89 ? -4.030 26.032 10.524 1.00 53.72 89 GLN A CA 1
ATOM 683 C C . GLN A 1 89 ? -2.836 25.735 11.449 1.00 53.72 89 GLN A C 1
ATOM 685 O O . GLN A 1 89 ? -2.715 26.425 12.450 1.00 53.72 89 GLN A O 1
ATOM 690 N N . ASN A 1 90 ? -1.927 24.802 11.132 1.00 52.50 90 ASN A N 1
ATOM 691 C CA . ASN A 1 90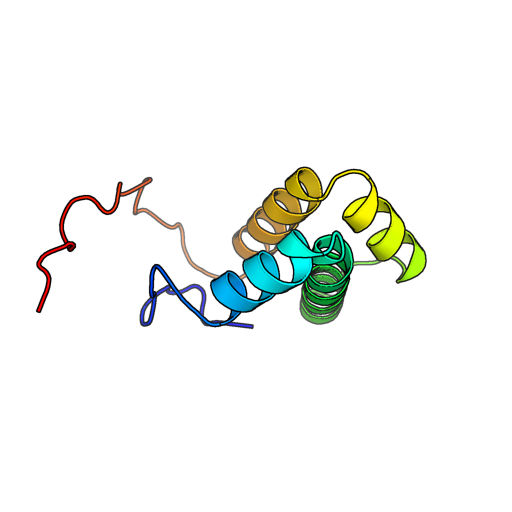 ? -0.768 24.506 12.003 1.00 52.50 90 ASN A CA 1
ATOM 692 C C . ASN A 1 90 ? 0.610 24.668 11.332 1.00 52.50 90 ASN A C 1
ATOM 694 O O . ASN A 1 90 ? 1.613 24.209 11.872 1.00 52.50 90 ASN A O 1
ATOM 698 N N . MET A 1 91 ? 0.701 25.358 10.190 1.00 50.84 91 MET A N 1
ATOM 699 C CA . MET A 1 91 ? 1.994 25.831 9.667 1.00 50.84 91 MET A CA 1
ATOM 700 C C . MET A 1 91 ? 2.429 27.134 10.361 1.00 50.84 91 MET A C 1
ATOM 702 O O . MET A 1 91 ? 2.725 28.123 9.700 1.00 50.84 91 MET A O 1
ATOM 706 N N . GLU A 1 92 ? 2.479 27.157 11.693 1.00 44.56 92 GLU A N 1
ATOM 707 C CA . GLU A 1 92 ? 3.332 28.126 12.387 1.00 44.56 92 GLU A CA 1
ATOM 708 C C . GLU A 1 92 ? 4.676 27.448 12.646 1.00 44.56 92 GLU A C 1
ATOM 710 O O . GLU A 1 92 ? 4.850 26.661 13.573 1.00 44.56 92 GLU A O 1
ATOM 715 N N . MET A 1 93 ? 5.604 27.721 11.730 1.00 47.47 93 MET A N 1
ATOM 716 C CA . MET A 1 93 ? 7.011 27.348 11.792 1.00 47.47 93 MET A CA 1
ATOM 717 C C . MET A 1 93 ? 7.612 27.836 13.118 1.00 47.47 93 MET A C 1
ATOM 719 O O . MET A 1 93 ? 7.752 29.042 13.328 1.00 47.47 93 MET A O 1
ATOM 723 N N . LYS A 1 94 ? 7.964 26.901 14.000 1.00 37.34 94 LYS A N 1
ATOM 724 C CA . LYS A 1 94 ? 8.918 27.123 15.089 1.00 37.34 94 LYS A CA 1
ATOM 725 C C . LYS A 1 94 ? 10.166 26.301 14.835 1.00 37.34 94 LYS A C 1
ATOM 727 O O . LYS A 1 94 ? 10.009 25.140 14.398 1.00 37.34 94 LYS A O 1
#

Foldseek 3Di:
DDDPVCPVPDPDDPLNCQLVVCVVVLNSLVVLLVLLVVLCVVQVNDDDSVVSSVCSNPPVPVSVVVSVCSCVVRDPDDDPPDDDDDPPPPPPDD

Sequence (94 aa):
MRDPSLSDYSPINGDCFMISALGSIGLGWLFLMNKRGDIRKKFHIEGSTCGDCCVSFWCPCCVLIQHENEVEGRTDYGPINTGYQSQAQNMEMK

Organism: NCBI:txid145971

Radius of gyration: 15.02 Å; chains: 1; bounding box: 32×42×30 Å